Protein AF-A0A440AQE6-F1 (afdb_monomer_lite)

Sequence (142 aa):
GDGAGVLVQLPDRFFREEMASQGVELPKPGHYAVGHVFMPRDPELQAHIEGIIAEVAHLEGQPLLGFRDVPVDNSSLSKAPDIAASEPVQRQVFLGRGAEIESDDDYERRLYILRKVISGRIHEETKGVDNGFYVVSMSSRT

Radius of gyration: 15.67 Å; chains: 1; bounding box: 40×31×48 Å

Secondary structure (DSSP, 8-state):
-----------HHHHHHHHHHTT--PPSTTSEEEEEEEE-S-HHHHHHHHHHHHHHHHHTT--EEEEEEPP---TTS---HHHHHHPPEEEEEEEEPPTT--SHHHHHHHHHHHHHHHHHHHHHHTTT---S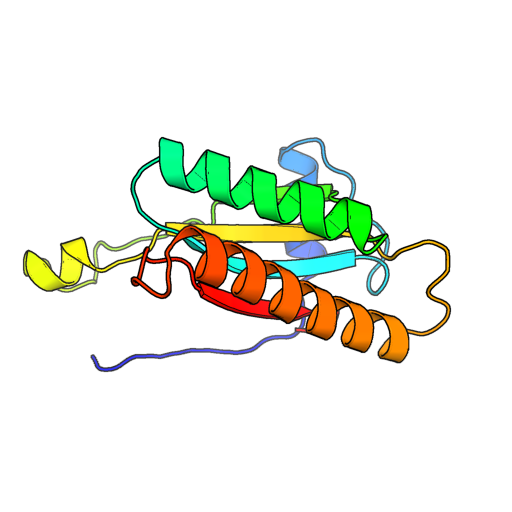-EEEEEES--

Structure (mmCIF, N/CA/C/O backbone):
data_AF-A0A440AQE6-F1
#
_entry.id   AF-A0A440AQE6-F1
#
loop_
_atom_site.group_PDB
_atom_site.id
_atom_site.type_symbol
_atom_site.label_atom_id
_atom_site.label_alt_id
_atom_site.label_comp_id
_atom_site.label_asym_id
_atom_site.label_entity_id
_atom_site.label_seq_id
_atom_site.pdbx_PDB_ins_code
_atom_site.Cartn_x
_atom_site.Cartn_y
_atom_site.Cartn_z
_atom_site.occupancy
_atom_site.B_iso_or_equiv
_atom_site.auth_seq_id
_atom_site.auth_comp_id
_atom_site.auth_asym_id
_atom_site.auth_atom_id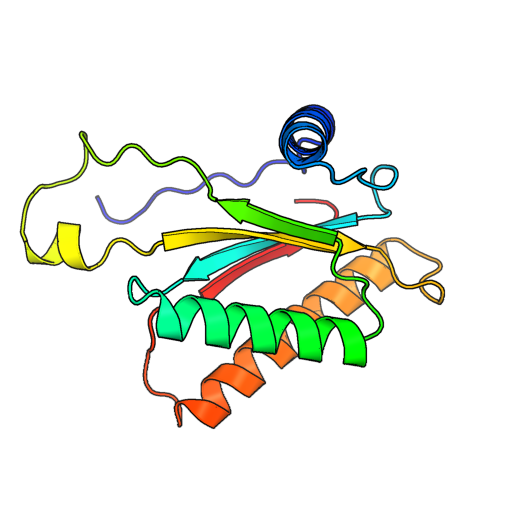
_atom_site.pdbx_PDB_model_num
ATOM 1 N N . GLY A 1 1 ? -0.108 13.121 -22.447 1.00 54.50 1 GLY A N 1
ATOM 2 C CA . GLY A 1 1 ? -0.709 14.038 -21.465 1.00 54.50 1 GLY A CA 1
ATOM 3 C C . GLY A 1 1 ? 0.091 13.933 -20.192 1.00 54.50 1 GLY A C 1
ATOM 4 O O . GLY A 1 1 ? 0.660 12.873 -19.968 1.00 54.50 1 GLY A O 1
ATOM 5 N N . ASP A 1 2 ? 0.144 14.995 -19.396 1.00 70.12 2 ASP A N 1
ATOM 6 C CA . ASP A 1 2 ? 1.124 15.124 -18.301 1.00 70.12 2 ASP A CA 1
ATOM 7 C C . ASP A 1 2 ? 0.690 14.453 -16.979 1.00 70.12 2 ASP A C 1
ATOM 9 O O . ASP A 1 2 ? 1.451 14.426 -16.018 1.00 70.12 2 ASP A O 1
ATOM 13 N N . GLY A 1 3 ? -0.515 13.873 -16.937 1.00 67.56 3 GLY A N 1
ATOM 14 C CA . GLY A 1 3 ? -1.064 13.127 -15.799 1.00 67.56 3 GLY A CA 1
ATOM 15 C C . GLY A 1 3 ? -2.469 13.602 -15.414 1.00 67.56 3 GLY A C 1
ATOM 16 O O . GLY A 1 3 ? -2.777 14.788 -15.489 1.00 67.56 3 GLY A O 1
ATOM 17 N N . ALA A 1 4 ? -3.337 12.673 -15.015 1.00 72.75 4 ALA A N 1
ATOM 18 C CA . ALA A 1 4 ? -4.661 12.957 -14.463 1.00 72.75 4 ALA A CA 1
ATOM 19 C C . ALA A 1 4 ? -4.936 11.991 -13.303 1.00 72.75 4 ALA A C 1
ATOM 21 O O . ALA A 1 4 ? -4.519 10.836 -13.356 1.00 72.75 4 ALA A O 1
ATOM 22 N N . GLY A 1 5 ? -5.633 12.452 -12.263 1.00 74.00 5 GLY A N 1
ATOM 23 C CA . GLY A 1 5 ? -5.967 11.640 -11.095 1.00 74.00 5 GLY A CA 1
ATOM 24 C C . GLY A 1 5 ? -7.245 12.124 -10.420 1.00 74.00 5 GLY A C 1
ATOM 25 O O . GLY A 1 5 ? -7.553 13.314 -10.439 1.00 74.00 5 GLY A O 1
ATOM 26 N N . VAL A 1 6 ? -7.989 11.188 -9.836 1.00 73.06 6 VAL A N 1
ATOM 27 C CA . VAL A 1 6 ? -9.200 11.437 -9.048 1.00 73.06 6 VAL A CA 1
ATOM 28 C C . VAL A 1 6 ? -9.049 10.702 -7.721 1.00 73.06 6 VAL A C 1
ATOM 30 O O . VAL A 1 6 ? -8.717 9.520 -7.707 1.00 73.06 6 VAL A O 1
ATOM 33 N N . LEU A 1 7 ? -9.300 11.408 -6.619 1.00 74.94 7 LEU A N 1
ATOM 34 C CA . LEU A 1 7 ? -9.414 10.815 -5.290 1.00 74.94 7 LEU A CA 1
ATOM 35 C C . LEU A 1 7 ? -10.901 10.651 -4.971 1.00 74.94 7 LEU A C 1
ATOM 37 O O . LEU A 1 7 ? -11.660 11.618 -5.053 1.00 74.94 7 LEU A O 1
ATOM 41 N N . VAL A 1 8 ? -11.313 9.438 -4.624 1.00 77.81 8 VAL A N 1
ATOM 42 C CA . VAL A 1 8 ? -12.684 9.124 -4.200 1.00 77.81 8 VAL A CA 1
ATOM 43 C C . VAL A 1 8 ? -12.671 8.589 -2.778 1.00 77.81 8 VAL A C 1
ATOM 45 O O . VAL A 1 8 ? -11.624 8.231 -2.254 1.00 77.81 8 VAL A O 1
ATOM 48 N N . GLN A 1 9 ? -13.842 8.538 -2.148 1.00 82.88 9 GLN A N 1
ATOM 49 C CA . GLN A 1 9 ? -13.992 7.728 -0.946 1.00 82.88 9 GLN A CA 1
ATOM 50 C C . GLN A 1 9 ? -13.851 6.253 -1.301 1.00 82.88 9 GLN A C 1
ATOM 52 O O . GLN A 1 9 ? -14.246 5.834 -2.392 1.00 82.88 9 GLN A O 1
ATOM 57 N N . LEU A 1 10 ? -13.342 5.476 -0.351 1.00 86.38 10 LEU A N 1
ATOM 58 C CA . LEU A 1 10 ? -13.120 4.048 -0.510 1.00 86.38 10 LEU A CA 1
ATOM 59 C C . LEU A 1 10 ? -14.438 3.320 -0.878 1.00 86.38 10 LEU A C 1
ATOM 61 O O . LEU A 1 10 ? -15.368 3.290 -0.064 1.00 86.38 10 LEU A O 1
ATOM 65 N N . PRO A 1 11 ? -14.565 2.741 -2.091 1.00 91.38 11 PRO A N 1
ATOM 66 C CA . PRO A 1 11 ? -15.815 2.144 -2.563 1.00 91.38 11 PRO A CA 1
ATOM 67 C C . PRO A 1 11 ? -16.044 0.749 -1.952 1.00 91.38 11 PRO A C 1
ATOM 69 O O . PRO A 1 11 ? -15.846 -0.268 -2.618 1.00 91.38 11 PRO A O 1
ATOM 72 N N . ASP A 1 12 ? -16.476 0.692 -0.685 1.00 93.75 12 ASP A N 1
ATOM 73 C CA . ASP A 1 12 ? -16.590 -0.558 0.098 1.00 93.75 12 ASP A CA 1
ATOM 74 C C . ASP A 1 12 ? -17.332 -1.678 -0.632 1.00 93.75 12 ASP A C 1
ATOM 76 O O . ASP A 1 12 ? -16.805 -2.783 -0.752 1.00 93.75 12 ASP A O 1
ATOM 80 N N . ARG A 1 13 ? -18.519 -1.388 -1.180 1.00 94.38 13 ARG A N 1
ATOM 81 C CA . ARG A 1 13 ? -19.322 -2.397 -1.882 1.00 94.38 13 ARG A CA 1
ATOM 82 C C . ARG A 1 13 ? -18.537 -3.066 -3.011 1.00 94.38 13 ARG A C 1
ATOM 84 O O . ARG A 1 13 ? -18.547 -4.287 -3.111 1.00 94.38 13 ARG A O 1
ATOM 91 N N . PHE A 1 14 ? -17.861 -2.266 -3.833 1.00 95.00 14 PHE A N 1
ATOM 92 C CA . PHE A 1 14 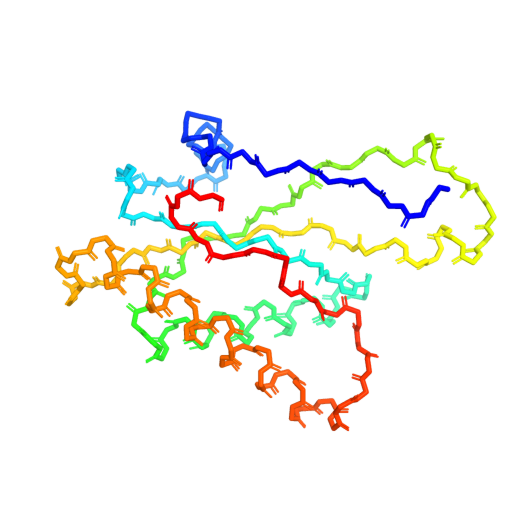? -17.072 -2.767 -4.954 1.00 95.00 14 PHE A CA 1
ATOM 93 C C . PHE A 1 14 ? -15.928 -3.653 -4.460 1.00 95.00 14 PHE A C 1
ATOM 95 O O . PHE A 1 14 ? -15.796 -4.792 -4.891 1.00 95.00 14 PHE A O 1
ATOM 102 N N . PHE A 1 15 ? -15.134 -3.167 -3.503 1.00 95.94 15 PHE A N 1
ATOM 103 C CA . PHE A 1 15 ? -13.997 -3.934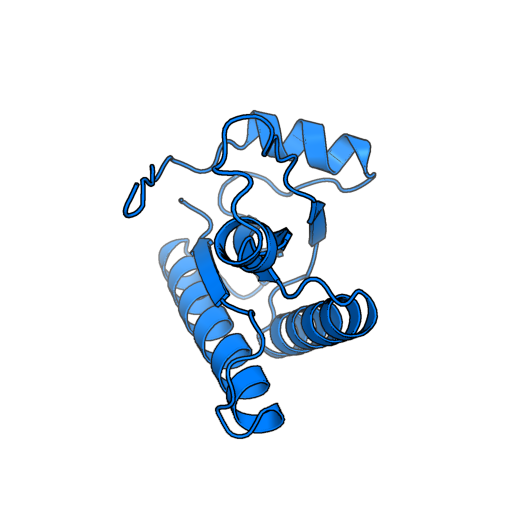 -3.001 1.00 95.94 15 PHE A CA 1
ATOM 104 C C . PHE A 1 15 ? -14.399 -5.217 -2.285 1.00 95.94 15 PHE A C 1
ATOM 106 O O . PHE A 1 15 ? -13.700 -6.220 -2.396 1.00 95.94 15 PHE A O 1
ATOM 113 N N . ARG A 1 16 ? -15.529 -5.210 -1.580 1.00 96.19 16 ARG A N 1
ATOM 114 C CA . ARG A 1 16 ? -16.073 -6.404 -0.940 1.00 96.19 16 ARG A CA 1
ATOM 115 C C . ARG A 1 16 ? -16.443 -7.472 -1.963 1.00 96.19 16 ARG A C 1
ATOM 117 O O . ARG A 1 16 ? -16.087 -8.625 -1.759 1.00 96.19 16 ARG A O 1
ATOM 124 N N . GLU A 1 17 ? -17.118 -7.097 -3.048 1.00 96.31 17 GLU A N 1
ATOM 125 C CA . GLU A 1 17 ? -17.461 -8.015 -4.144 1.00 96.31 17 GLU A CA 1
ATOM 126 C C . GLU A 1 17 ? -16.185 -8.560 -4.827 1.00 96.31 17 GLU A C 1
ATOM 128 O O . GLU A 1 17 ? -16.036 -9.773 -4.989 1.00 96.31 17 GLU A O 1
ATOM 133 N N . GLU A 1 18 ? -15.222 -7.686 -5.135 1.00 96.25 18 GLU A N 1
ATOM 134 C CA . GLU A 1 18 ? -13.952 -8.048 -5.782 1.00 96.25 18 GLU A CA 1
ATOM 135 C C . GLU A 1 18 ? -13.092 -8.990 -4.930 1.00 96.25 18 GLU A C 1
ATOM 137 O O . GLU A 1 18 ? -12.588 -9.997 -5.427 1.00 96.25 18 GLU A O 1
ATOM 142 N N . MET A 1 19 ? -12.919 -8.687 -3.642 1.00 97.25 19 MET A N 1
ATOM 143 C CA . MET A 1 19 ? -12.102 -9.501 -2.737 1.00 97.25 19 MET A CA 1
ATOM 144 C C . MET A 1 19 ? -12.801 -10.815 -2.375 1.00 97.25 19 MET A C 1
ATOM 146 O O . MET A 1 19 ? -12.144 -11.854 -2.309 1.00 97.25 19 MET A O 1
ATOM 150 N N . ALA A 1 20 ? -14.134 -10.819 -2.247 1.00 96.81 20 ALA A N 1
ATOM 151 C CA . ALA A 1 20 ? -14.895 -12.051 -2.040 1.00 96.81 20 ALA A CA 1
ATOM 152 C C . ALA A 1 20 ? -14.739 -13.023 -3.221 1.00 96.81 20 ALA A C 1
ATOM 154 O O . ALA A 1 20 ? -14.639 -14.231 -3.005 1.00 96.81 20 ALA A O 1
ATOM 155 N N . SER A 1 21 ? -14.643 -12.513 -4.457 1.00 95.69 21 SER A N 1
ATOM 156 C CA . SER A 1 21 ? -14.369 -13.344 -5.643 1.00 95.69 21 SER A CA 1
ATOM 157 C C . SER A 1 21 ? -13.011 -14.062 -5.581 1.00 95.69 21 SER A C 1
ATOM 159 O O . SER A 1 21 ? -12.833 -15.105 -6.205 1.00 95.69 21 SER A O 1
ATOM 161 N N . GLN A 1 22 ? -12.082 -13.542 -4.773 1.00 94.50 22 GLN A N 1
ATOM 162 C CA . GLN A 1 22 ? -10.755 -14.103 -4.504 1.00 94.50 22 GLN A CA 1
ATOM 163 C C . GLN A 1 22 ? -10.704 -14.902 -3.187 1.00 94.50 22 GLN A C 1
ATOM 165 O O . GLN A 1 22 ? -9.631 -15.313 -2.752 1.00 94.50 22 GLN A O 1
ATOM 170 N N . GLY A 1 23 ? -11.851 -15.130 -2.537 1.00 96.00 23 GLY A N 1
ATOM 171 C CA . GLY A 1 23 ? -11.938 -15.868 -1.275 1.00 96.00 23 GLY A CA 1
ATOM 172 C C . GLY A 1 23 ? -11.540 -15.065 -0.033 1.00 96.00 23 GLY A C 1
ATOM 173 O O . GLY A 1 23 ? -11.314 -15.659 1.019 1.00 96.00 23 GLY A O 1
ATOM 174 N N . VAL A 1 24 ? -11.458 -13.734 -0.132 1.00 96.75 24 VAL A N 1
ATOM 175 C CA . VAL A 1 24 ? -11.105 -12.845 0.983 1.00 96.75 24 VAL A CA 1
ATOM 176 C C . VAL A 1 24 ? -12.346 -12.108 1.480 1.00 96.75 24 VAL A C 1
ATOM 178 O O . VAL A 1 24 ? -12.959 -11.321 0.760 1.00 96.75 24 VAL A O 1
ATOM 181 N N . GLU A 1 25 ? -12.700 -12.323 2.746 1.00 97.00 25 GLU A N 1
ATOM 182 C CA . GLU A 1 25 ? -13.765 -11.574 3.410 1.00 97.00 25 GLU A CA 1
ATOM 183 C C . GLU A 1 25 ? -13.200 -10.293 4.037 1.00 97.00 25 GLU A C 1
ATOM 185 O O . GLU A 1 25 ? -12.375 -10.335 4.952 1.00 97.00 25 GLU A O 1
ATOM 190 N N . LEU A 1 26 ? -13.641 -9.132 3.545 1.00 97.19 26 LEU A N 1
ATOM 191 C CA . LEU A 1 26 ? -13.210 -7.851 4.101 1.00 97.19 26 LEU A CA 1
ATOM 192 C C . LEU A 1 26 ? -13.944 -7.526 5.413 1.00 97.19 26 LEU A C 1
ATOM 194 O O . LEU A 1 26 ? -15.166 -7.694 5.488 1.00 97.19 26 LEU A O 1
ATOM 198 N N . PRO A 1 27 ? -13.255 -6.955 6.418 1.00 96.50 27 PRO A N 1
ATOM 199 C CA . PRO A 1 27 ? -13.891 -6.353 7.586 1.00 96.50 27 PRO A CA 1
ATOM 200 C C . PRO A 1 27 ? -14.905 -5.257 7.224 1.00 96.50 27 PRO A C 1
ATOM 202 O O . PRO A 1 27 ? -15.018 -4.820 6.076 1.00 96.50 27 PRO A O 1
ATOM 205 N N . LYS A 1 28 ? -15.648 -4.772 8.223 1.00 94.31 28 LYS A N 1
ATOM 206 C CA . LYS A 1 28 ? -16.552 -3.624 8.045 1.00 94.31 28 LYS A CA 1
ATOM 207 C C . LYS A 1 28 ? -15.777 -2.354 7.621 1.00 94.31 28 LYS A C 1
ATOM 209 O O . LYS A 1 28 ? -14.589 -2.244 7.938 1.00 94.31 28 LYS A O 1
ATOM 214 N N . PRO A 1 29 ? -16.426 -1.375 6.963 1.00 93.00 29 PRO A N 1
ATOM 215 C CA . PRO A 1 29 ? -15.807 -0.082 6.663 1.00 93.00 29 PRO A CA 1
ATOM 216 C C . PRO A 1 29 ? -15.119 0.537 7.890 1.00 93.00 29 PRO A C 1
ATOM 218 O O . PRO A 1 29 ? -15.632 0.438 9.007 1.00 93.00 29 PRO A O 1
ATOM 221 N N . GLY A 1 30 ? -13.937 1.129 7.693 1.00 91.50 30 GLY A N 1
ATOM 222 C CA . GLY A 1 30 ? -13.095 1.669 8.774 1.00 91.50 30 GLY A CA 1
ATOM 223 C C . GLY A 1 30 ? -12.300 0.620 9.571 1.00 91.50 30 GLY A C 1
ATOM 224 O O . GLY A 1 30 ? -11.510 0.976 10.447 1.00 91.50 30 GLY A O 1
ATOM 225 N N . HIS A 1 31 ? -12.485 -0.674 9.281 1.00 95.88 31 HIS A N 1
ATOM 226 C CA . HIS A 1 31 ? -11.687 -1.778 9.839 1.00 95.88 31 HIS A CA 1
ATOM 227 C C . HIS A 1 31 ? -10.775 -2.445 8.804 1.00 95.88 31 HIS A C 1
ATOM 229 O O . HIS A 1 31 ? -10.104 -3.431 9.112 1.00 95.88 31 HIS A O 1
ATOM 235 N N . TYR A 1 32 ? -10.738 -1.897 7.594 1.00 97.56 32 TYR A N 1
ATOM 236 C CA . TYR A 1 32 ? -9.724 -2.199 6.605 1.00 97.56 32 TYR A CA 1
ATOM 237 C C . TYR A 1 32 ? -9.343 -0.932 5.841 1.00 97.56 32 TYR A C 1
ATOM 239 O O . TYR A 1 32 ? -10.083 0.055 5.834 1.00 97.56 32 TYR A O 1
ATOM 247 N N . ALA A 1 33 ? -8.184 -0.980 5.206 1.00 97.62 33 ALA A N 1
ATOM 248 C CA . ALA A 1 33 ? -7.618 0.064 4.382 1.00 97.62 33 ALA A CA 1
ATOM 249 C C . ALA A 1 33 ? -7.158 -0.503 3.047 1.00 97.62 33 ALA A C 1
ATOM 251 O O . ALA A 1 33 ? -6.890 -1.703 2.921 1.00 97.62 33 ALA A O 1
ATOM 252 N N . VAL A 1 34 ? -7.041 0.384 2.064 1.00 98.00 34 VAL A N 1
ATOM 253 C CA . VAL A 1 34 ? -6.489 0.067 0.752 1.00 98.00 34 VAL A CA 1
ATOM 254 C C . VAL A 1 34 ? -5.240 0.906 0.534 1.00 98.00 34 VAL A C 1
ATOM 256 O O . VAL A 1 34 ? -5.253 2.128 0.684 1.00 98.00 34 VAL A O 1
ATOM 259 N N . GLY A 1 35 ? -4.144 0.234 0.198 1.00 97.12 35 GLY A N 1
ATOM 260 C CA . GLY A 1 35 ? -2.943 0.850 -0.338 1.00 97.12 35 GLY A CA 1
ATOM 261 C C . GLY A 1 35 ? -2.923 0.704 -1.847 1.00 97.12 35 GLY A C 1
ATOM 262 O O . GLY A 1 35 ? -2.903 -0.416 -2.345 1.00 97.12 35 GLY A O 1
ATOM 263 N N . HIS A 1 36 ? -2.913 1.811 -2.582 1.00 96.94 36 HIS A N 1
ATOM 264 C CA . HIS A 1 36 ? -2.695 1.788 -4.024 1.00 96.94 36 HIS A CA 1
ATOM 265 C C . HIS A 1 36 ? -1.209 2.002 -4.294 1.00 96.94 36 HIS A C 1
ATOM 267 O O . HIS A 1 36 ? -0.641 3.028 -3.909 1.00 96.94 36 HIS A O 1
ATOM 273 N N . VAL A 1 37 ? -0.574 1.035 -4.949 1.00 96.44 37 VAL A N 1
ATOM 274 C CA . VAL A 1 37 ? 0.861 1.049 -5.230 1.00 96.44 37 VAL A CA 1
ATOM 275 C C . VAL A 1 37 ? 1.133 0.853 -6.718 1.00 96.44 37 VAL A C 1
ATOM 277 O O . VAL A 1 37 ? 0.458 0.095 -7.416 1.00 96.44 37 VAL A O 1
ATOM 280 N N . PHE A 1 38 ? 2.139 1.567 -7.201 1.00 96.00 38 PHE A N 1
ATOM 281 C CA . PHE A 1 38 ? 2.795 1.281 -8.463 1.00 96.00 38 PHE A CA 1
ATOM 282 C C . PHE A 1 38 ? 3.906 0.280 -8.202 1.00 96.00 38 PHE A C 1
ATOM 284 O O . PHE A 1 38 ? 4.660 0.418 -7.237 1.00 96.00 38 PHE A O 1
ATOM 291 N N . MET A 1 39 ? 3.971 -0.724 -9.063 1.00 94.56 39 MET A N 1
ATOM 292 C CA . MET A 1 39 ? 4.913 -1.823 -8.980 1.00 94.56 39 MET A CA 1
ATOM 293 C C . MET A 1 39 ? 5.757 -1.884 -10.261 1.00 94.56 39 MET A C 1
ATOM 295 O O . MET A 1 39 ? 5.267 -1.536 -11.346 1.00 94.56 39 MET A O 1
ATOM 299 N N . PRO A 1 40 ? 7.006 -2.370 -10.170 1.00 93.62 40 PRO A N 1
ATOM 300 C CA . PRO A 1 40 ? 7.798 -2.703 -11.347 1.00 93.62 40 PRO A CA 1
ATOM 301 C C . PRO A 1 40 ? 7.126 -3.797 -12.176 1.00 93.62 40 PRO A C 1
ATOM 303 O O . PRO A 1 40 ? 6.270 -4.530 -11.695 1.00 93.62 40 PRO A O 1
ATOM 306 N N . ARG A 1 41 ? 7.539 -3.944 -13.436 1.00 90.00 41 ARG A N 1
ATOM 307 C CA . ARG A 1 41 ? 7.008 -4.982 -14.340 1.00 90.00 41 ARG A CA 1
ATOM 308 C C . ARG A 1 41 ? 7.594 -6.368 -14.113 1.00 90.00 41 ARG A C 1
ATOM 310 O O . ARG A 1 41 ? 6.980 -7.341 -14.528 1.00 90.00 41 ARG A O 1
ATOM 317 N N . ASP A 1 42 ? 8.774 -6.435 -13.507 1.00 92.50 42 ASP A N 1
ATOM 318 C CA . ASP A 1 42 ? 9.455 -7.690 -13.211 1.00 92.50 42 ASP A CA 1
ATOM 319 C C . ASP A 1 42 ? 8.685 -8.464 -12.121 1.00 92.50 42 ASP A C 1
ATOM 321 O O . ASP A 1 42 ? 8.583 -7.963 -10.996 1.00 92.50 42 ASP A O 1
ATOM 325 N N . PRO A 1 43 ? 8.143 -9.661 -12.422 1.00 92.88 43 PRO A N 1
ATOM 326 C CA . PRO A 1 43 ? 7.386 -10.454 -11.457 1.00 92.88 43 PRO A CA 1
ATOM 327 C C . PRO A 1 43 ? 8.191 -10.869 -10.220 1.00 92.88 43 PRO A C 1
ATOM 329 O O . PRO A 1 43 ? 7.617 -10.970 -9.136 1.00 92.88 43 PRO A O 1
ATOM 332 N N . GLU A 1 44 ? 9.503 -11.096 -10.346 1.00 94.69 44 GLU A N 1
ATOM 333 C CA . GLU A 1 44 ? 10.342 -11.470 -9.198 1.00 94.69 44 GLU A CA 1
ATOM 334 C C . GLU A 1 44 ? 10.473 -10.294 -8.230 1.00 94.69 44 GLU A C 1
ATOM 336 O O . GLU A 1 44 ? 10.315 -10.444 -7.016 1.00 94.69 44 GLU A O 1
ATOM 341 N N . LEU A 1 45 ? 10.675 -9.093 -8.775 1.00 94.00 45 LEU A N 1
ATOM 342 C CA . LEU A 1 45 ? 10.735 -7.871 -7.983 1.00 94.00 45 LEU A CA 1
ATOM 343 C C . LEU A 1 45 ? 9.369 -7.517 -7.379 1.00 94.00 45 LEU A C 1
ATOM 345 O O . LEU A 1 45 ? 9.314 -7.031 -6.250 1.00 94.00 45 LEU A O 1
ATOM 349 N N . GLN A 1 46 ? 8.268 -7.792 -8.087 1.00 95.19 46 GLN A N 1
ATOM 350 C CA . GLN A 1 46 ? 6.922 -7.642 -7.530 1.00 95.19 46 GLN A CA 1
ATOM 351 C C . GLN A 1 46 ? 6.720 -8.536 -6.309 1.00 95.19 46 GLN A C 1
ATOM 353 O O . GLN A 1 46 ? 6.336 -8.032 -5.256 1.00 95.19 46 GLN A O 1
ATOM 358 N N . ALA A 1 47 ? 7.022 -9.831 -6.428 1.00 96.50 47 ALA A N 1
ATOM 359 C CA . ALA A 1 47 ? 6.889 -10.783 -5.329 1.00 96.50 47 ALA A CA 1
ATOM 360 C C . ALA A 1 47 ? 7.768 -10.397 -4.128 1.00 96.50 47 ALA A C 1
ATOM 362 O O . ALA A 1 47 ? 7.330 -10.489 -2.981 1.00 96.50 47 ALA A O 1
ATOM 363 N N . HIS A 1 48 ? 8.985 -9.905 -4.385 1.00 96.44 48 HIS A N 1
ATOM 364 C CA . HIS A 1 48 ? 9.874 -9.390 -3.341 1.00 96.44 48 HIS A CA 1
ATOM 365 C C . HIS A 1 48 ? 9.264 -8.188 -2.605 1.00 96.44 48 HIS A C 1
ATOM 367 O O . HIS A 1 48 ? 9.203 -8.175 -1.377 1.00 96.44 48 HIS A O 1
ATOM 373 N N . ILE A 1 49 ? 8.747 -7.200 -3.342 1.00 96.88 49 ILE A N 1
ATOM 374 C CA . ILE A 1 49 ? 8.092 -6.019 -2.759 1.00 96.88 49 ILE A CA 1
ATOM 375 C C . ILE A 1 49 ? 6.824 -6.405 -1.985 1.00 96.88 49 ILE A C 1
ATOM 377 O O . ILE A 1 49 ? 6.607 -5.890 -0.889 1.00 96.88 49 ILE A O 1
ATOM 381 N N . GLU A 1 50 ? 5.996 -7.311 -2.511 1.00 97.75 50 GLU A N 1
ATOM 382 C CA . GLU A 1 50 ? 4.829 -7.838 -1.789 1.00 97.75 50 GLU A CA 1
ATOM 383 C C . GLU A 1 50 ? 5.250 -8.518 -0.475 1.00 97.75 50 GLU A C 1
ATOM 385 O O . GLU A 1 50 ? 4.598 -8.319 0.553 1.00 97.75 50 GLU A O 1
ATOM 390 N N . GLY A 1 51 ? 6.379 -9.236 -0.478 1.00 98.00 51 GLY A N 1
ATOM 391 C CA . GLY A 1 51 ? 7.000 -9.807 0.717 1.00 98.00 51 GLY A CA 1
ATOM 392 C C . GLY A 1 51 ? 7.401 -8.751 1.751 1.00 98.00 51 GLY A C 1
ATOM 393 O O . GLY A 1 51 ? 7.044 -8.884 2.921 1.00 98.00 51 GLY A O 1
ATOM 394 N N . ILE A 1 52 ? 8.057 -7.666 1.324 1.00 97.69 52 ILE A N 1
ATOM 395 C CA . ILE A 1 52 ? 8.400 -6.537 2.208 1.00 97.69 52 ILE A CA 1
ATOM 396 C C . ILE A 1 52 ? 7.136 -5.906 2.794 1.00 97.69 52 ILE A C 1
ATOM 398 O O . ILE A 1 52 ? 7.080 -5.628 3.991 1.00 97.69 52 ILE A O 1
ATOM 402 N N . ILE A 1 53 ? 6.109 -5.675 1.971 1.00 98.19 53 ILE A N 1
ATOM 403 C CA . ILE A 1 53 ? 4.838 -5.109 2.438 1.00 98.19 53 ILE A CA 1
ATOM 404 C C . ILE A 1 53 ? 4.215 -6.021 3.498 1.00 98.19 53 ILE A C 1
ATOM 406 O O . ILE A 1 53 ? 3.784 -5.523 4.536 1.00 98.19 53 ILE A O 1
ATOM 410 N N . ALA A 1 54 ? 4.194 -7.335 3.266 1.00 98.38 54 ALA A N 1
ATOM 411 C CA . ALA A 1 54 ? 3.658 -8.311 4.209 1.00 98.38 54 ALA A CA 1
ATOM 412 C C . ALA A 1 54 ? 4.438 -8.332 5.535 1.00 98.38 54 ALA A C 1
ATOM 414 O O . ALA A 1 54 ? 3.828 -8.303 6.605 1.00 98.38 54 ALA A O 1
ATOM 415 N N . GLU A 1 55 ? 5.772 -8.343 5.471 1.00 98.06 55 GLU A N 1
ATOM 416 C CA . GLU A 1 55 ? 6.648 -8.322 6.646 1.00 98.06 55 GLU A CA 1
ATOM 417 C C . GLU A 1 55 ? 6.451 -7.039 7.458 1.00 98.06 55 GLU A C 1
ATOM 419 O O . GLU A 1 55 ? 6.189 -7.089 8.660 1.00 98.06 55 GLU A O 1
ATOM 424 N N . VAL A 1 56 ? 6.521 -5.881 6.804 1.00 97.94 56 VAL A N 1
ATOM 425 C CA . VAL A 1 56 ? 6.390 -4.583 7.471 1.00 97.94 56 VAL A CA 1
ATOM 426 C C . VAL A 1 56 ? 4.981 -4.401 8.040 1.00 97.94 56 VAL A C 1
ATOM 428 O O . VAL A 1 56 ? 4.841 -3.934 9.168 1.00 97.94 56 VAL A O 1
ATOM 431 N N . ALA A 1 57 ? 3.935 -4.815 7.318 1.00 97.69 57 ALA A N 1
ATOM 432 C CA . ALA A 1 57 ? 2.565 -4.793 7.831 1.00 97.69 57 ALA A CA 1
ATOM 433 C C . ALA A 1 57 ? 2.425 -5.652 9.094 1.00 97.69 57 ALA A C 1
ATOM 435 O O . ALA A 1 57 ? 1.851 -5.196 10.084 1.00 97.69 57 ALA A O 1
ATOM 436 N N . HIS A 1 58 ? 3.015 -6.850 9.098 1.00 97.12 58 HIS A N 1
ATOM 437 C CA . HIS A 1 58 ? 3.042 -7.713 10.274 1.00 97.12 58 HIS A CA 1
ATOM 438 C C . HIS A 1 58 ? 3.762 -7.056 11.464 1.00 97.12 58 HIS A C 1
ATOM 440 O O . HIS A 1 58 ? 3.204 -7.018 12.561 1.00 97.12 58 HIS A O 1
ATOM 446 N N . LEU A 1 59 ? 4.957 -6.494 11.249 1.00 96.75 59 LEU A N 1
ATOM 447 C CA . LEU A 1 59 ? 5.751 -5.833 12.295 1.00 96.75 59 LEU A CA 1
ATOM 448 C C . LEU A 1 59 ? 5.060 -4.589 12.874 1.00 96.75 59 LEU A C 1
ATOM 450 O O . LEU A 1 59 ? 5.133 -4.345 14.076 1.00 96.75 59 LEU A O 1
ATOM 454 N N . GLU A 1 60 ? 4.350 -3.832 12.040 1.00 95.62 60 GLU A N 1
ATOM 455 C CA . GLU A 1 60 ? 3.564 -2.659 12.448 1.00 95.62 60 GLU A CA 1
ATOM 456 C C . GLU A 1 60 ? 2.166 -3.026 12.984 1.00 95.62 60 GLU A C 1
ATOM 458 O O . GLU A 1 60 ? 1.360 -2.143 13.297 1.00 95.62 60 GLU A O 1
ATOM 463 N N . GLY A 1 61 ? 1.851 -4.322 13.095 1.00 96.12 61 GLY A N 1
ATOM 464 C CA . GLY A 1 61 ? 0.611 -4.829 13.683 1.00 96.12 61 GLY A CA 1
ATOM 465 C C . GLY A 1 61 ? -0.638 -4.636 12.819 1.00 96.12 61 GLY A C 1
ATOM 466 O O . GLY A 1 61 ? -1.742 -4.592 13.362 1.00 96.12 61 GLY A O 1
ATOM 467 N N . GLN A 1 62 ? -0.486 -4.500 11.499 1.00 97.38 62 GLN A N 1
ATOM 468 C CA . GLN A 1 62 ? -1.593 -4.377 10.546 1.00 97.38 62 GLN A CA 1
ATOM 469 C C . GLN A 1 62 ? -1.765 -5.684 9.761 1.00 97.38 62 GLN A C 1
ATOM 471 O O . GLN A 1 62 ? -0.894 -6.032 8.963 1.00 97.38 62 GLN A O 1
ATOM 476 N N . PRO A 1 63 ? -2.863 -6.437 9.962 1.00 97.31 63 PRO A N 1
ATOM 477 C CA . PRO A 1 63 ? -3.076 -7.698 9.258 1.00 97.31 63 PRO A CA 1
ATOM 478 C C . PRO A 1 63 ? -3.105 -7.506 7.739 1.00 97.31 63 PRO A C 1
ATOM 480 O O . PRO A 1 63 ? -3.871 -6.690 7.237 1.00 97.31 63 PRO A O 1
ATOM 483 N N . LEU A 1 64 ? -2.327 -8.279 6.987 1.00 98.25 64 LEU A N 1
ATOM 484 C CA . LEU A 1 64 ? -2.468 -8.326 5.535 1.00 98.25 64 LEU A CA 1
ATOM 485 C C . LEU A 1 64 ? -3.693 -9.177 5.176 1.00 98.25 64 LEU A C 1
ATOM 487 O O . LEU A 1 64 ? -3.760 -10.346 5.549 1.00 98.25 64 LEU A O 1
ATOM 491 N N . LEU A 1 65 ? -4.655 -8.596 4.457 1.00 98.06 65 LEU A N 1
ATOM 492 C CA . LEU A 1 65 ? -5.868 -9.294 4.011 1.00 98.06 65 LEU A CA 1
ATOM 493 C C . LEU A 1 65 ? -5.699 -9.889 2.612 1.00 98.06 65 LEU A C 1
ATOM 495 O O . LEU A 1 65 ? -6.280 -10.926 2.308 1.00 98.06 65 LEU A O 1
ATOM 499 N N . GLY A 1 66 ? -4.913 -9.231 1.761 1.00 97.44 66 GLY A N 1
ATOM 500 C CA . GLY A 1 66 ? -4.612 -9.714 0.420 1.00 97.44 66 GLY A CA 1
ATOM 501 C C . GLY A 1 66 ? -4.168 -8.607 -0.525 1.00 97.44 66 GLY A C 1
ATOM 502 O O . GLY A 1 66 ? -4.083 -7.434 -0.152 1.00 97.44 66 GLY A O 1
ATOM 503 N N . PHE A 1 67 ? -3.917 -9.000 -1.768 1.00 97.62 67 PHE A N 1
ATOM 504 C CA . PHE A 1 67 ? -3.579 -8.104 -2.864 1.00 97.62 67 PHE A CA 1
ATOM 505 C C . PHE A 1 67 ? -4.591 -8.249 -3.997 1.00 97.62 67 PHE A C 1
ATOM 507 O O . PHE A 1 67 ? -5.187 -9.307 -4.170 1.00 97.62 67 PHE A O 1
ATOM 514 N N . ARG A 1 68 ? -4.759 -7.188 -4.784 1.00 96.12 68 ARG A N 1
ATOM 515 C CA . ARG A 1 68 ? -5.634 -7.144 -5.956 1.00 96.12 68 ARG A CA 1
ATOM 516 C C . ARG A 1 68 ? -4.903 -6.508 -7.127 1.00 96.12 68 ARG A C 1
ATOM 518 O O . ARG A 1 68 ? -4.368 -5.404 -7.001 1.00 96.12 68 ARG A O 1
ATOM 525 N N . ASP A 1 69 ? -4.958 -7.167 -8.279 1.00 94.19 69 ASP A N 1
ATOM 526 C CA . ASP A 1 69 ? -4.565 -6.566 -9.550 1.00 94.19 69 ASP A CA 1
ATOM 527 C C . ASP A 1 69 ? -5.616 -5.549 -9.960 1.00 94.19 69 ASP A C 1
ATOM 529 O O . ASP A 1 69 ? -6.812 -5.849 -9.976 1.00 94.19 69 ASP A O 1
ATOM 533 N N . VAL A 1 70 ? -5.183 -4.333 -10.283 1.00 92.75 70 VAL A N 1
ATOM 534 C CA . VAL A 1 70 ? -6.091 -3.322 -10.818 1.00 92.75 70 VAL A CA 1
ATOM 535 C C . VAL A 1 70 ? -6.197 -3.549 -12.325 1.00 92.75 70 VAL A C 1
ATOM 537 O O . VAL A 1 70 ? -5.185 -3.427 -13.017 1.00 92.75 70 VAL A O 1
ATOM 540 N N . PRO A 1 71 ? -7.392 -3.855 -12.864 1.00 88.88 71 PRO A N 1
ATOM 541 C CA . PRO A 1 71 ? -7.562 -3.994 -14.302 1.00 88.88 71 PRO A CA 1
ATOM 542 C C . PRO A 1 71 ? -7.224 -2.675 -14.997 1.00 88.88 71 PRO A C 1
ATOM 544 O O . PRO A 1 71 ? -7.766 -1.625 -14.645 1.00 88.88 71 PRO A O 1
ATOM 547 N N . VAL A 1 72 ? -6.338 -2.732 -15.989 1.00 85.12 72 VAL A N 1
ATOM 548 C CA . VAL A 1 72 ? -5.946 -1.584 -16.812 1.00 85.12 72 VAL A CA 1
ATOM 549 C C . VAL A 1 72 ? -6.241 -1.866 -18.280 1.00 85.12 72 VAL A C 1
ATOM 551 O O . VAL A 1 72 ? -6.046 -2.982 -18.758 1.00 85.12 72 VAL A O 1
ATOM 554 N N . ASP A 1 73 ? -6.691 -0.842 -19.002 1.00 83.44 73 ASP A N 1
ATOM 555 C CA . ASP A 1 73 ? -6.761 -0.847 -20.463 1.00 83.44 73 ASP A CA 1
ATOM 556 C C . ASP A 1 73 ? -5.894 0.293 -21.005 1.00 83.44 73 ASP A C 1
ATOM 558 O O . ASP A 1 73 ? -6.239 1.473 -20.916 1.00 83.44 73 ASP A O 1
ATOM 562 N N . ASN A 1 74 ? -4.747 -0.073 -21.574 1.00 79.00 74 ASN A N 1
ATOM 563 C CA . ASN A 1 74 ? -3.778 0.861 -22.138 1.00 79.00 74 ASN A CA 1
ATOM 564 C C . ASN A 1 74 ? -3.929 1.049 -23.657 1.00 79.00 74 ASN A C 1
ATOM 566 O O . ASN A 1 74 ? -3.047 1.625 -24.309 1.00 79.00 74 ASN A O 1
ATOM 570 N N . SER A 1 75 ? -5.026 0.575 -24.259 1.00 81.56 75 SER A N 1
ATOM 571 C CA . SER A 1 75 ? -5.311 0.715 -25.696 1.00 81.56 75 SER A CA 1
ATOM 572 C C . SER A 1 75 ? -5.261 2.171 -26.168 1.00 81.56 75 SER A C 1
ATOM 574 O O . SER A 1 75 ? -4.770 2.440 -27.264 1.00 81.56 75 SER A O 1
ATOM 576 N N . SER A 1 76 ? -5.680 3.098 -25.303 1.00 75.38 76 SER A N 1
ATOM 577 C CA . SER A 1 76 ? -5.762 4.539 -25.570 1.00 75.38 76 SER A CA 1
ATOM 578 C C . SER A 1 76 ? -4.479 5.324 -25.247 1.00 75.38 76 SER A C 1
ATOM 580 O O . SER A 1 76 ? -4.411 6.521 -25.528 1.00 75.38 76 SER A O 1
ATOM 582 N N . LEU A 1 77 ? -3.458 4.688 -24.656 1.00 74.19 77 LEU A N 1
ATOM 583 C CA . LEU A 1 77 ? -2.170 5.335 -24.380 1.00 74.19 77 LEU A CA 1
ATOM 584 C C . LEU A 1 77 ? -1.311 5.440 -25.646 1.00 74.19 77 LEU A C 1
ATOM 586 O O . LEU A 1 77 ? -1.409 4.622 -26.564 1.00 74.19 77 LEU A O 1
ATOM 590 N N . SER A 1 78 ? -0.420 6.437 -25.669 1.00 70.75 78 SER A N 1
ATOM 591 C CA . SER A 1 78 ? 0.582 6.561 -26.730 1.00 70.75 78 SER A CA 1
ATOM 592 C C . SER A 1 78 ? 1.414 5.281 -26.810 1.00 70.75 78 SER A C 1
ATOM 594 O O . SER A 1 78 ? 2.026 4.870 -25.827 1.00 70.75 78 SER A O 1
ATOM 596 N N . LYS A 1 79 ? 1.464 4.669 -27.996 1.00 74.75 79 LYS A N 1
ATOM 597 C CA . LYS A 1 79 ? 2.250 3.453 -28.262 1.00 74.75 79 LYS A CA 1
ATOM 598 C C . LYS A 1 79 ? 3.736 3.741 -28.504 1.00 74.75 79 LYS A C 1
ATOM 600 O O . LYS A 1 79 ? 4.466 2.849 -28.927 1.00 74.75 79 LYS A O 1
ATOM 605 N N . ALA A 1 80 ? 4.181 4.979 -28.262 1.00 76.62 80 ALA A N 1
ATOM 606 C CA . ALA A 1 80 ? 5.597 5.312 -28.269 1.00 76.62 80 ALA A CA 1
ATOM 607 C C . ALA A 1 80 ? 6.335 4.381 -27.283 1.00 76.62 80 ALA A C 1
ATOM 609 O O . ALA A 1 80 ? 5.906 4.304 -26.126 1.00 76.62 80 ALA A O 1
ATOM 610 N N . PRO A 1 81 ? 7.405 3.682 -27.711 1.00 70.56 81 PRO A N 1
ATOM 611 C CA . PRO A 1 81 ? 8.055 2.642 -26.911 1.00 70.56 81 PRO A CA 1
ATOM 612 C C . PRO A 1 81 ? 8.421 3.098 -25.497 1.00 70.56 81 PRO A C 1
ATOM 614 O O . PRO A 1 81 ? 8.150 2.382 -24.541 1.00 70.56 81 PRO A O 1
ATOM 617 N N . ASP A 1 82 ? 8.929 4.322 -25.355 1.00 70.19 82 ASP A N 1
ATOM 618 C CA . ASP A 1 82 ? 9.383 4.866 -24.070 1.00 70.19 82 ASP A CA 1
ATOM 619 C C . ASP A 1 82 ? 8.226 5.172 -23.099 1.00 70.19 82 ASP A C 1
ATOM 621 O O . ASP A 1 82 ? 8.381 5.064 -21.885 1.00 70.19 82 ASP A O 1
ATOM 625 N N . ILE A 1 83 ? 7.042 5.514 -23.621 1.00 68.94 83 ILE A N 1
ATOM 626 C CA . ILE A 1 83 ? 5.837 5.793 -22.819 1.00 68.94 83 ILE A CA 1
ATOM 627 C C . ILE A 1 83 ? 5.154 4.481 -22.432 1.00 68.94 83 ILE A C 1
ATOM 629 O O . ILE A 1 83 ? 4.736 4.292 -21.294 1.00 68.94 83 ILE A O 1
ATOM 633 N N . ALA A 1 84 ? 5.071 3.544 -23.375 1.00 68.38 84 ALA A N 1
ATOM 634 C CA . ALA A 1 84 ? 4.521 2.224 -23.111 1.00 68.38 84 ALA A CA 1
ATOM 635 C C . ALA A 1 84 ? 5.432 1.390 -22.199 1.00 68.38 84 ALA A C 1
ATOM 637 O O . ALA A 1 84 ? 4.938 0.473 -21.554 1.00 68.38 84 ALA A O 1
ATOM 638 N N . ALA A 1 85 ? 6.738 1.669 -22.138 1.00 73.06 85 ALA A N 1
ATOM 639 C CA . ALA A 1 85 ? 7.679 0.997 -21.242 1.00 73.06 85 ALA A CA 1
ATOM 640 C C . ALA A 1 85 ? 7.622 1.520 -19.798 1.00 73.06 85 ALA A C 1
ATOM 642 O O . ALA A 1 85 ? 7.929 0.761 -18.881 1.00 73.06 85 ALA A O 1
ATOM 643 N N . SER A 1 86 ? 7.209 2.775 -19.590 1.00 76.06 86 SER A N 1
ATOM 644 C CA . SER A 1 86 ? 7.182 3.416 -18.268 1.00 76.06 86 SER A CA 1
ATOM 645 C C . SER A 1 86 ? 5.884 3.209 -17.484 1.00 76.06 86 SER A C 1
ATOM 647 O O . SER A 1 86 ? 5.836 3.553 -16.307 1.00 76.06 86 SER A O 1
ATOM 649 N N . GLU A 1 87 ? 4.838 2.634 -18.093 1.00 81.69 87 GLU A N 1
ATOM 650 C CA . GLU A 1 87 ? 3.591 2.318 -17.387 1.00 81.69 87 GLU A CA 1
ATOM 651 C C . GLU A 1 87 ? 3.858 1.285 -16.265 1.00 81.69 87 GLU A C 1
ATOM 653 O O . GLU A 1 87 ? 4.278 0.156 -16.567 1.00 81.69 87 GLU A O 1
ATOM 658 N N . PRO A 1 88 ? 3.621 1.640 -14.987 1.00 87.75 88 PRO A N 1
ATOM 659 C CA . PRO A 1 88 ? 3.813 0.730 -13.870 1.00 87.75 88 PRO A CA 1
ATOM 660 C C . PRO A 1 88 ? 2.681 -0.292 -13.793 1.00 87.75 88 PRO A C 1
ATOM 662 O O . PRO A 1 88 ? 1.568 -0.059 -14.271 1.00 87.75 88 PRO A O 1
ATOM 665 N N . VAL A 1 89 ? 2.941 -1.404 -13.113 1.00 92.75 89 VAL A N 1
ATOM 666 C CA . VAL A 1 89 ? 1.877 -2.334 -12.734 1.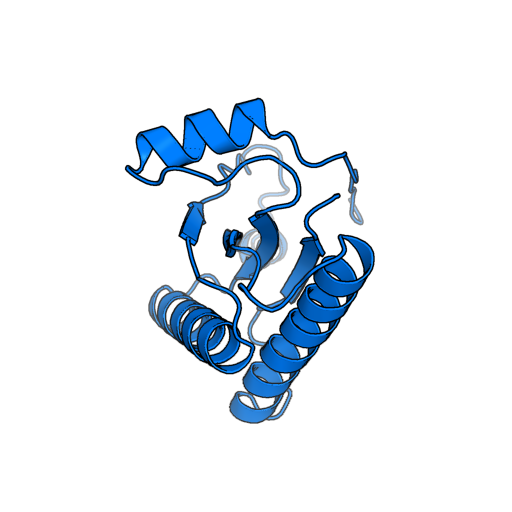00 92.75 89 VAL A CA 1
ATOM 667 C C . VAL A 1 89 ? 1.083 -1.719 -11.583 1.00 92.75 89 VAL A C 1
ATOM 669 O O . VAL A 1 89 ? 1.648 -1.263 -10.589 1.00 92.75 89 VAL A O 1
ATOM 672 N N . GLN A 1 90 ? -0.236 -1.665 -11.742 1.00 94.56 90 GLN A N 1
ATOM 673 C CA . GLN A 1 90 ? -1.162 -1.089 -10.773 1.00 94.56 90 GLN A CA 1
ATOM 674 C C . GLN A 1 90 ? -1.619 -2.185 -9.808 1.00 94.56 90 GLN A C 1
ATOM 676 O O . GLN A 1 90 ? -2.309 -3.125 -10.212 1.00 94.56 90 GLN A O 1
ATOM 681 N N . ARG A 1 91 ? -1.260 -2.064 -8.530 1.00 96.25 91 ARG A N 1
ATOM 682 C CA . ARG A 1 91 ? -1.573 -3.073 -7.515 1.00 96.25 91 ARG A CA 1
ATOM 683 C C . ARG A 1 91 ? -2.227 -2.422 -6.304 1.00 96.25 91 ARG A C 1
ATOM 685 O O . ARG A 1 91 ? -1.891 -1.301 -5.921 1.00 96.25 91 ARG A O 1
ATOM 692 N N . GLN A 1 92 ? -3.180 -3.121 -5.705 1.00 97.56 92 GLN A N 1
ATOM 693 C CA . GLN A 1 92 ? -3.828 -2.709 -4.466 1.00 97.56 92 GLN A CA 1
ATOM 694 C C . GLN A 1 92 ? -3.534 -3.715 -3.361 1.00 97.56 92 GLN A C 1
ATOM 696 O O . GLN A 1 92 ? -3.645 -4.918 -3.575 1.00 97.56 92 GLN A O 1
ATOM 701 N N . VAL A 1 93 ? -3.172 -3.223 -2.180 1.00 98.25 93 VAL A N 1
ATOM 702 C CA . VAL A 1 93 ? -2.993 -4.020 -0.963 1.00 98.25 93 VAL A CA 1
ATOM 703 C C . VAL A 1 93 ? -4.121 -3.725 0.016 1.00 98.25 93 VAL A C 1
ATOM 705 O O . VAL A 1 93 ? -4.451 -2.565 0.254 1.00 98.25 93 VAL A O 1
ATOM 708 N N . PHE A 1 94 ? -4.709 -4.771 0.587 1.00 98.31 94 PHE A N 1
ATOM 709 C CA . PHE A 1 94 ? -5.766 -4.681 1.586 1.00 98.31 94 PHE A CA 1
ATOM 710 C C . PHE A 1 94 ? -5.192 -4.991 2.960 1.00 98.31 94 PHE A C 1
ATOM 712 O O . PHE A 1 94 ? -4.620 -6.059 3.185 1.00 98.31 94 PHE A O 1
ATOM 719 N N . LEU A 1 95 ? -5.356 -4.050 3.880 1.00 98.38 95 LEU A N 1
ATOM 720 C CA . LEU A 1 95 ? -4.815 -4.119 5.232 1.00 98.38 95 LEU A CA 1
ATOM 721 C C . LEU A 1 95 ? -5.970 -4.075 6.223 1.00 98.38 95 LEU A C 1
ATOM 723 O O . LEU A 1 95 ? -6.863 -3.251 6.087 1.00 98.38 95 LEU A O 1
ATOM 727 N N . GLY A 1 96 ? -5.968 -4.952 7.213 1.00 97.81 96 GLY A N 1
ATOM 728 C CA . GLY A 1 96 ? -6.882 -4.9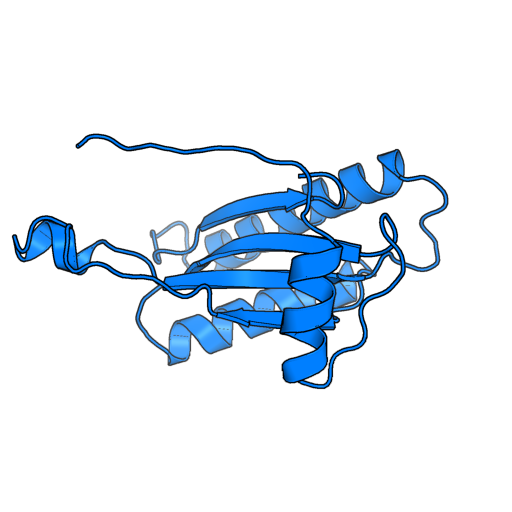17 8.340 1.00 97.81 96 GLY A CA 1
ATOM 729 C C . GLY A 1 96 ? -6.438 -3.885 9.366 1.00 97.81 96 GLY A C 1
ATOM 730 O O . GLY A 1 96 ? -5.287 -3.441 9.394 1.00 97.81 96 GLY A O 1
ATOM 731 N N . ARG A 1 97 ? -7.368 -3.504 10.231 1.00 97.69 97 ARG A N 1
ATOM 732 C CA . ARG A 1 97 ? -7.080 -2.667 11.390 1.00 97.69 97 ARG A CA 1
ATOM 733 C C . ARG A 1 97 ? -6.517 -3.512 12.528 1.00 97.69 97 ARG A C 1
ATOM 735 O O . ARG A 1 97 ? -7.154 -4.478 12.947 1.00 97.69 97 ARG A O 1
ATOM 742 N N . GLY A 1 98 ? -5.339 -3.139 13.023 1.00 95.69 98 GLY A N 1
ATOM 743 C CA . GLY A 1 98 ? -4.720 -3.766 14.188 1.00 95.69 98 GLY A CA 1
ATOM 744 C C . GLY A 1 98 ? -5.616 -3.714 15.429 1.00 95.69 98 GLY A C 1
ATOM 745 O O . GLY A 1 98 ? -6.365 -2.758 15.627 1.00 95.69 98 GLY A O 1
ATOM 746 N N . ALA A 1 99 ? -5.529 -4.745 16.272 1.00 93.56 99 ALA A N 1
ATOM 747 C CA . ALA A 1 99 ? -6.412 -4.922 17.430 1.00 93.56 99 ALA A CA 1
ATOM 748 C C . ALA A 1 99 ? -6.307 -3.789 18.469 1.00 93.56 99 ALA A C 1
ATOM 750 O O . ALA A 1 99 ? -7.301 -3.443 19.096 1.00 93.56 99 ALA A O 1
ATOM 751 N N . GLU A 1 100 ? -5.124 -3.186 18.600 1.00 92.56 100 GLU A N 1
ATOM 752 C CA . GLU A 1 100 ? -4.831 -2.098 19.546 1.00 92.56 100 GLU A CA 1
ATOM 753 C C . GLU A 1 100 ? -5.310 -0.714 19.056 1.00 92.56 100 GLU A C 1
ATOM 755 O O . GLU A 1 100 ? -5.117 0.291 19.736 1.00 92.56 100 GLU A O 1
ATOM 760 N N . ILE A 1 101 ? -5.885 -0.622 17.850 1.00 95.31 101 ILE A N 1
ATOM 761 C CA . ILE A 1 101 ? -6.262 0.655 17.234 1.00 95.31 101 ILE A CA 1
ATOM 762 C C . ILE A 1 101 ? -7.720 0.984 17.548 1.00 95.31 101 ILE A C 1
ATOM 764 O O . ILE A 1 101 ? -8.649 0.479 16.910 1.00 95.31 101 ILE A O 1
ATOM 768 N N . GLU A 1 102 ? -7.934 1.911 18.476 1.00 91.56 102 GLU A N 1
ATOM 769 C CA . GLU A 1 102 ? -9.268 2.236 19.001 1.00 91.56 102 GLU A CA 1
ATOM 770 C C . GLU A 1 102 ? -10.018 3.314 18.206 1.00 91.56 102 GLU A C 1
ATOM 772 O O . GLU A 1 102 ? -11.248 3.290 18.149 1.00 91.56 102 GLU A O 1
ATOM 777 N N . SER A 1 103 ? -9.314 4.209 17.503 1.00 95.81 103 SER A N 1
ATOM 778 C CA . SER A 1 103 ? -9.933 5.274 16.698 1.00 95.81 103 SER A CA 1
ATOM 779 C C . SER A 1 103 ? -9.517 5.253 15.225 1.00 95.81 103 SER A C 1
ATOM 781 O O . SER A 1 103 ? -8.442 4.777 14.863 1.00 95.81 103 SER A O 1
ATOM 783 N N . ASP A 1 104 ? -10.377 5.797 14.363 1.00 94.19 104 ASP A N 1
ATOM 784 C CA . ASP A 1 104 ? -10.102 5.893 12.926 1.00 94.19 104 ASP A CA 1
ATOM 785 C C . ASP A 1 104 ? -8.913 6.819 12.637 1.00 94.19 104 ASP A C 1
ATOM 787 O O . ASP A 1 104 ? -8.130 6.554 11.732 1.00 94.19 104 ASP A O 1
ATOM 791 N N . ASP A 1 105 ? -8.741 7.888 13.421 1.00 95.69 105 ASP A N 1
ATOM 792 C CA . ASP A 1 105 ? -7.594 8.791 13.276 1.00 95.69 105 ASP A CA 1
ATOM 793 C C . ASP A 1 105 ? -6.281 8.110 13.676 1.00 95.69 105 ASP A C 1
ATOM 795 O O . ASP A 1 105 ? -5.248 8.338 13.040 1.00 95.69 105 ASP A O 1
ATOM 799 N N . ASP A 1 106 ? -6.309 7.240 14.693 1.00 96.25 106 ASP A N 1
ATOM 800 C CA . ASP A 1 106 ? -5.147 6.417 15.013 1.00 96.25 106 ASP A CA 1
ATOM 801 C C . ASP A 1 106 ? -4.845 5.434 13.879 1.00 96.25 106 ASP A C 1
ATOM 803 O O . ASP A 1 106 ? -3.684 5.273 13.501 1.00 96.25 106 ASP A O 1
ATOM 807 N N . TYR A 1 107 ? -5.878 4.854 13.260 1.00 97.00 107 TYR A N 1
ATOM 808 C CA . TYR A 1 107 ? -5.682 3.963 12.123 1.00 97.00 107 TYR A CA 1
ATOM 809 C C . TYR A 1 107 ? -5.031 4.676 10.932 1.00 97.00 107 TYR A C 1
ATOM 811 O O . TYR A 1 107 ? -4.012 4.210 10.423 1.00 97.00 107 TYR A O 1
ATOM 819 N N . GLU A 1 108 ? -5.537 5.849 10.543 1.00 96.88 108 GLU A N 1
ATOM 820 C CA . GLU A 1 108 ? -4.945 6.665 9.473 1.00 96.88 108 GLU A CA 1
ATOM 821 C C . GLU A 1 108 ? -3.485 7.032 9.771 1.00 96.88 108 GLU A C 1
ATOM 823 O O . GLU A 1 108 ? -2.617 6.959 8.896 1.00 96.88 108 GLU A O 1
ATOM 828 N N . ARG A 1 109 ? -3.175 7.368 11.027 1.00 96.31 109 ARG A N 1
ATOM 829 C CA . ARG A 1 109 ? -1.802 7.658 11.455 1.00 96.31 109 ARG A CA 1
ATOM 830 C C . ARG A 1 109 ? -0.894 6.433 11.334 1.00 96.31 109 ARG A C 1
ATOM 832 O O . ARG A 1 109 ? 0.252 6.570 10.904 1.00 96.31 109 ARG A O 1
ATOM 839 N N . ARG A 1 110 ? -1.382 5.243 11.697 1.00 96.94 110 ARG A N 1
ATOM 840 C CA . ARG A 1 110 ? -0.642 3.978 11.550 1.00 96.94 110 ARG A CA 1
ATOM 841 C C . ARG A 1 110 ? -0.406 3.633 10.086 1.00 96.94 110 ARG A C 1
ATOM 843 O O . ARG A 1 110 ? 0.713 3.275 9.744 1.00 96.94 110 ARG A O 1
ATOM 850 N N . LEU A 1 111 ? -1.394 3.828 9.217 1.00 97.50 111 LEU A N 1
ATOM 851 C CA . LEU A 1 111 ? -1.256 3.635 7.768 1.00 97.50 111 LEU A CA 1
ATOM 852 C C . LEU A 1 111 ? -0.240 4.608 7.153 1.00 97.50 111 LEU A C 1
ATOM 854 O O . LEU A 1 111 ? 0.574 4.215 6.317 1.00 97.50 111 LEU A O 1
ATOM 858 N N . TYR A 1 112 ? -0.215 5.862 7.613 1.00 96.25 112 TYR A N 1
ATOM 859 C CA . TYR A 1 112 ? 0.810 6.824 7.206 1.00 96.25 112 TYR A CA 1
ATOM 860 C C . TYR A 1 112 ? 2.224 6.371 7.600 1.00 96.25 112 TYR A C 1
ATOM 862 O O . TYR A 1 112 ? 3.146 6.450 6.783 1.00 96.25 112 TYR A O 1
ATOM 870 N N . ILE A 1 113 ? 2.402 5.881 8.832 1.00 96.50 113 ILE A N 1
ATOM 871 C CA . ILE A 1 113 ? 3.685 5.332 9.296 1.00 96.50 113 ILE A CA 1
ATOM 872 C C . ILE A 1 113 ? 4.050 4.098 8.472 1.00 96.50 113 ILE A C 1
ATOM 874 O O . ILE A 1 113 ? 5.151 4.043 7.935 1.00 96.50 113 ILE A O 1
ATOM 878 N N . LEU A 1 114 ? 3.112 3.169 8.287 1.00 97.44 114 LEU A N 1
ATOM 879 C CA . LEU A 1 114 ? 3.308 1.949 7.513 1.00 97.44 114 LEU A CA 1
ATOM 880 C C . LEU A 1 114 ? 3.808 2.259 6.097 1.00 97.44 114 LEU A C 1
ATOM 882 O O . LEU A 1 114 ? 4.834 1.732 5.671 1.00 97.44 114 LEU A O 1
ATOM 886 N N . ARG A 1 115 ? 3.158 3.202 5.402 1.00 96.62 115 ARG A N 1
ATOM 887 C CA . ARG A 1 115 ? 3.609 3.714 4.100 1.00 96.62 115 ARG A CA 1
ATOM 888 C C . ARG A 1 115 ? 5.060 4.196 4.147 1.00 96.62 115 ARG A C 1
ATOM 890 O O . ARG A 1 115 ? 5.836 3.879 3.250 1.00 96.62 115 ARG A O 1
ATOM 897 N N . LYS A 1 116 ? 5.427 4.984 5.162 1.00 96.56 116 LYS A N 1
ATOM 898 C CA . LYS A 1 116 ? 6.789 5.520 5.315 1.00 96.56 116 LYS A CA 1
ATOM 899 C C . LYS A 1 116 ? 7.816 4.421 5.569 1.00 96.56 116 LYS A C 1
ATOM 901 O O . LYS A 1 116 ? 8.890 4.485 4.978 1.00 96.56 116 LYS A O 1
ATOM 906 N N . VAL A 1 117 ? 7.493 3.436 6.404 1.00 97.69 117 VAL A N 1
ATOM 907 C CA . VAL A 1 117 ? 8.391 2.318 6.721 1.00 97.69 117 VAL A CA 1
ATOM 908 C C . VAL A 1 117 ? 8.599 1.435 5.491 1.00 97.69 117 VAL A C 1
ATOM 910 O O . VAL A 1 117 ? 9.744 1.152 5.156 1.00 97.69 117 VAL A O 1
ATOM 913 N N . ILE A 1 118 ? 7.534 1.102 4.749 1.00 97.31 118 ILE A N 1
ATOM 914 C CA . ILE A 1 118 ? 7.628 0.350 3.484 1.00 97.31 118 ILE A CA 1
ATOM 915 C C . ILE A 1 118 ? 8.529 1.088 2.486 1.00 97.31 118 ILE A C 1
ATOM 917 O O . ILE A 1 118 ? 9.487 0.514 1.968 1.00 97.31 118 ILE A O 1
ATOM 921 N N . SER A 1 119 ? 8.263 2.377 2.237 1.00 95.31 119 SER A N 1
ATOM 922 C CA . SER A 1 119 ? 9.091 3.177 1.326 1.00 95.31 119 SER A CA 1
ATOM 923 C C . SER A 1 119 ? 10.542 3.284 1.799 1.00 95.31 119 SER A C 1
ATOM 925 O O . SER A 1 119 ? 11.448 3.221 0.975 1.00 95.31 119 SER A O 1
ATOM 927 N N . GLY A 1 120 ? 10.772 3.432 3.107 1.00 95.88 120 GLY A N 1
ATOM 928 C CA . GLY A 1 120 ? 12.110 3.500 3.692 1.00 95.88 120 GLY A CA 1
ATOM 929 C C . GLY A 1 120 ? 12.889 2.199 3.523 1.00 95.88 120 GLY A C 1
ATOM 930 O O . GLY A 1 120 ? 14.033 2.237 3.081 1.00 95.88 120 GLY A O 1
ATOM 931 N N . ARG A 1 121 ? 12.252 1.054 3.794 1.00 96.38 121 ARG A N 1
ATOM 932 C CA . ARG A 1 121 ? 12.856 -0.275 3.644 1.00 96.38 121 ARG A CA 1
ATOM 933 C C . ARG A 1 121 ? 13.264 -0.552 2.202 1.00 96.38 121 ARG A C 1
ATOM 935 O O . ARG A 1 121 ? 14.399 -0.939 1.948 1.00 96.38 121 ARG A O 1
ATOM 942 N N . ILE A 1 122 ? 12.362 -0.289 1.258 1.00 94.62 122 ILE A N 1
ATOM 943 C CA . ILE A 1 122 ? 12.639 -0.481 -0.170 1.00 94.62 122 ILE A CA 1
ATOM 944 C C . ILE A 1 122 ? 13.753 0.465 -0.633 1.00 94.62 122 ILE A C 1
ATOM 946 O O . ILE A 1 122 ? 14.669 0.035 -1.325 1.00 94.62 122 ILE A O 1
ATOM 950 N N . HIS A 1 123 ? 13.724 1.731 -0.208 1.00 93.50 123 HIS A N 1
ATOM 951 C CA . HIS A 1 123 ? 14.773 2.699 -0.530 1.00 93.50 123 HIS A CA 1
ATOM 952 C C . HIS A 1 123 ? 16.150 2.281 0.008 1.00 93.50 123 HIS A C 1
ATOM 954 O O . HIS A 1 123 ? 17.158 2.456 -0.676 1.00 93.50 123 HIS A O 1
ATOM 960 N N . GLU A 1 124 ? 16.210 1.731 1.222 1.00 94.50 124 GLU A N 1
ATOM 961 C CA . GLU A 1 124 ? 17.449 1.225 1.816 1.00 94.50 124 GLU A CA 1
ATOM 962 C C . GLU A 1 124 ? 18.001 0.027 1.028 1.00 94.50 124 GLU A C 1
ATOM 964 O O . GLU A 1 124 ? 19.182 0.021 0.672 1.00 94.50 124 GLU A O 1
ATOM 969 N N . GLU A 1 125 ? 17.147 -0.940 0.679 1.00 93.00 125 GLU A N 1
ATOM 970 C CA . GLU A 1 125 ? 17.540 -2.118 -0.105 1.00 93.00 125 GLU A CA 1
ATOM 971 C C . GLU A 1 125 ? 18.043 -1.748 -1.507 1.00 93.00 125 GLU A C 1
ATOM 973 O O . GLU A 1 125 ? 19.034 -2.313 -1.980 1.00 93.00 125 GLU A O 1
ATOM 978 N N . THR A 1 126 ? 17.429 -0.753 -2.157 1.00 90.00 126 THR A N 1
ATOM 979 C CA . THR A 1 126 ? 17.863 -0.284 -3.483 1.00 90.00 126 THR A CA 1
ATOM 980 C C . THR A 1 126 ? 18.961 0.773 -3.441 1.00 90.00 126 THR A C 1
ATOM 982 O O . THR A 1 126 ? 19.399 1.239 -4.495 1.00 90.00 126 THR A O 1
ATOM 985 N N . LYS A 1 127 ? 19.428 1.178 -2.250 1.00 91.50 127 LYS A N 1
ATOM 986 C CA . LYS A 1 127 ? 20.375 2.295 -2.058 1.00 91.50 127 LYS A CA 1
ATOM 987 C C . LYS A 1 127 ? 19.904 3.590 -2.733 1.00 91.50 127 LYS A C 1
ATOM 989 O O . LYS A 1 127 ? 20.707 4.361 -3.259 1.00 91.50 127 LYS A O 1
ATOM 994 N N . GLY A 1 128 ? 18.592 3.798 -2.747 1.00 85.25 128 GLY A N 1
ATOM 995 C CA . GLY A 1 128 ? 17.933 4.950 -3.347 1.00 85.25 128 GLY A CA 1
ATOM 996 C C . GLY A 1 128 ? 17.832 4.951 -4.866 1.00 85.25 128 GLY A C 1
ATOM 997 O O . GLY A 1 128 ? 17.414 5.961 -5.431 1.00 85.25 128 GLY A O 1
ATOM 998 N N . VAL A 1 129 ? 18.169 3.844 -5.529 1.00 87.50 129 VAL A N 1
ATOM 999 C CA . VAL A 1 129 ? 17.894 3.674 -6.958 1.00 87.50 129 VAL A CA 1
ATOM 1000 C C . VAL A 1 129 ? 16.393 3.471 -7.160 1.00 87.50 129 VAL A C 1
ATOM 1002 O O . VAL A 1 129 ? 15.762 2.693 -6.438 1.00 87.50 129 VAL A O 1
ATOM 1005 N N . ASP A 1 130 ? 15.832 4.180 -8.142 1.00 87.06 130 ASP A N 1
ATOM 1006 C CA . ASP A 1 130 ? 14.443 4.006 -8.561 1.00 87.06 130 ASP A CA 1
ATOM 1007 C C . ASP A 1 130 ? 14.237 2.591 -9.113 1.00 87.06 130 ASP A C 1
ATOM 1009 O O . ASP A 1 130 ? 14.928 2.153 -10.034 1.00 87.06 130 ASP A O 1
ATOM 1013 N N . ASN A 1 131 ? 13.294 1.871 -8.517 1.00 87.88 131 ASN A N 1
ATOM 1014 C CA . ASN A 1 131 ? 12.925 0.508 -8.872 1.00 87.88 131 ASN A CA 1
ATOM 1015 C C . ASN A 1 131 ? 11.475 0.414 -9.373 1.00 87.88 131 ASN A C 1
ATOM 1017 O O . ASN A 1 131 ? 10.924 -0.683 -9.433 1.00 87.88 131 ASN A O 1
ATOM 1021 N N . GLY A 1 132 ? 10.839 1.547 -9.691 1.00 89.94 132 GLY A N 1
ATOM 1022 C CA . GLY A 1 132 ? 9.454 1.608 -10.155 1.00 89.94 132 GLY A CA 1
ATOM 1023 C C . GLY A 1 132 ? 8.403 1.385 -9.064 1.00 89.94 132 GLY A C 1
ATOM 1024 O O . GLY A 1 132 ? 7.213 1.354 -9.381 1.00 89.94 132 GLY A O 1
ATOM 1025 N N . PHE A 1 133 ? 8.805 1.239 -7.796 1.00 94.38 133 PHE A N 1
ATOM 1026 C CA . PHE A 1 133 ? 7.876 1.147 -6.676 1.00 94.38 133 PHE A CA 1
ATOM 1027 C C . PHE A 1 133 ? 7.466 2.528 -6.165 1.00 94.38 133 PHE A C 1
ATOM 1029 O O . PHE A 1 133 ? 8.307 3.360 -5.819 1.00 94.38 133 PHE A O 1
ATOM 1036 N N . TYR A 1 134 ? 6.161 2.753 -6.020 1.00 94.19 134 TYR A N 1
ATOM 1037 C CA . TYR A 1 134 ? 5.648 3.982 -5.421 1.00 94.19 134 TYR A CA 1
ATOM 1038 C C . TYR A 1 134 ? 4.303 3.767 -4.727 1.00 94.19 134 TYR A C 1
ATOM 1040 O O . TYR A 1 134 ? 3.379 3.202 -5.303 1.00 94.19 134 TYR A O 1
ATOM 1048 N N . VAL A 1 135 ? 4.153 4.280 -3.502 1.00 95.31 135 VAL A N 1
ATOM 1049 C CA . VAL A 1 135 ? 2.865 4.269 -2.790 1.00 95.31 135 VAL A CA 1
ATOM 1050 C C . VAL A 1 135 ? 2.072 5.527 -3.135 1.00 95.31 135 VAL A C 1
ATOM 1052 O O . VAL A 1 135 ? 2.414 6.621 -2.666 1.00 95.31 135 VAL A O 1
ATOM 1055 N N . VAL A 1 136 ? 0.998 5.354 -3.909 1.00 94.38 136 VAL A N 1
ATOM 1056 C CA . VAL A 1 136 ? 0.085 6.418 -4.356 1.00 94.38 136 VAL A CA 1
ATOM 1057 C C . VAL A 1 136 ? -0.786 6.887 -3.194 1.00 94.38 136 VAL A C 1
ATOM 1059 O O . VAL A 1 136 ? -0.777 8.065 -2.836 1.00 94.38 136 VAL A O 1
ATOM 1062 N N . SER A 1 137 ? -1.481 5.947 -2.558 1.00 94.50 137 SER A N 1
ATOM 1063 C CA . SER A 1 137 ? -2.323 6.172 -1.383 1.00 94.50 137 SER A CA 1
ATOM 1064 C C . SER A 1 137 ? -2.256 4.967 -0.447 1.00 94.50 137 SER A C 1
ATOM 1066 O O . SER A 1 137 ? -1.862 3.875 -0.852 1.00 94.50 137 SER A O 1
ATOM 1068 N N . MET A 1 138 ? -2.593 5.183 0.824 1.00 96.31 138 MET A N 1
ATOM 1069 C CA . MET A 1 138 ? -2.774 4.126 1.820 1.00 96.31 138 MET A CA 1
ATOM 1070 C C . MET A 1 138 ? -3.667 4.666 2.935 1.00 96.31 138 MET A C 1
ATOM 1072 O O . MET A 1 138 ? -3.195 5.433 3.773 1.00 96.31 138 MET A O 1
ATOM 1076 N N . SER A 1 139 ? -4.958 4.335 2.889 1.00 96.00 139 SER A N 1
ATOM 1077 C CA . SER A 1 139 ? -5.969 4.896 3.793 1.00 96.00 139 SER A CA 1
ATOM 1078 C C . SER A 1 139 ? -7.181 3.968 3.930 1.00 96.00 139 SER A C 1
ATOM 1080 O O . SER A 1 139 ? -7.463 3.141 3.061 1.00 96.00 139 SER A O 1
ATOM 1082 N N . SER A 1 140 ? -7.899 4.104 5.044 1.00 94.25 140 SER A N 1
ATOM 1083 C CA . SER A 1 140 ? -9.216 3.497 5.282 1.00 94.25 140 SER A CA 1
ATOM 1084 C C . SER A 1 140 ? -10.378 4.383 4.822 1.00 94.25 140 SER A C 1
ATOM 1086 O O . SER A 1 140 ? -11.537 3.966 4.868 1.00 94.25 140 SER A O 1
ATOM 1088 N N . ARG A 1 141 ? -10.080 5.609 4.371 1.00 90.62 141 ARG A N 1
ATOM 1089 C CA . ARG A 1 141 ? -11.062 6.635 3.990 1.00 90.62 141 ARG A CA 1
ATOM 1090 C C . ARG A 1 141 ? -11.050 6.947 2.492 1.00 90.62 141 ARG A C 1
ATOM 1092 O O . ARG A 1 141 ? -12.110 7.267 1.947 1.00 90.62 141 ARG A O 1
ATOM 1099 N N . THR A 1 142 ? -9.883 6.873 1.848 1.00 79.31 142 THR A N 1
ATOM 1100 C CA . THR A 1 142 ? -9.648 7.343 0.468 1.00 79.31 142 THR A CA 1
ATOM 1101 C C . THR A 1 142 ? -8.799 6.397 -0.363 1.00 79.31 142 THR A C 1
ATOM 1103 O O . THR A 1 142 ? -7.763 5.947 0.173 1.00 79.31 142 THR A O 1
#

Foldseek 3Di:
DPDDDDDDWDPVVVVQVVVVVVVFHDDDQLFKKKWKKFAAPDVVRVVVLVVLLCVLCVVLQKHWRDKDFDDDDCVVPPPPVVRVNLRTGIMMTMIGHGPPQDDSVSRQVSQVVSQVVSVVVVCVVVVNDDRRIDTPDIHSTD

pLDDT: mean 91.37, std 8.81, range [54.5, 98.38]